Protein AF-A0A835WZ11-F1 (afdb_monomer_lite)

Structure (mmCIF, N/CA/C/O backbone):
data_AF-A0A835WZ11-F1
#
_entry.id   AF-A0A835WZ11-F1
#
loop_
_atom_site.group_PDB
_atom_site.id
_atom_site.type_symbol
_atom_site.label_atom_id
_atom_site.label_alt_id
_atom_site.label_comp_id
_atom_site.label_asym_id
_atom_site.label_entity_id
_atom_site.label_seq_id
_atom_site.pdbx_PDB_ins_code
_atom_site.Cartn_x
_atom_site.Cartn_y
_atom_site.Cartn_z
_atom_site.occupancy
_atom_site.B_iso_or_equiv
_atom_site.auth_seq_id
_atom_site.auth_comp_id
_atom_site.auth_asym_id
_atom_site.auth_atom_id
_atom_site.pdbx_PDB_model_num
ATOM 1 N N . MET A 1 1 ? 15.742 6.644 -25.881 1.00 56.75 1 MET A N 1
ATOM 2 C CA . MET A 1 1 ? 15.492 5.735 -24.743 1.00 56.75 1 MET A CA 1
ATOM 3 C C . MET A 1 1 ? 15.329 4.331 -25.292 1.00 56.75 1 MET A C 1
ATOM 5 O O . MET A 1 1 ? 14.686 4.181 -26.323 1.00 56.75 1 MET A O 1
ATOM 9 N N . ASP A 1 2 ? 15.966 3.342 -24.670 1.00 75.25 2 ASP A N 1
ATOM 10 C CA . ASP A 1 2 ? 15.833 1.933 -25.053 1.00 75.25 2 ASP A CA 1
ATOM 11 C C . ASP A 1 2 ? 14.397 1.465 -24.755 1.00 75.25 2 ASP A C 1
ATOM 13 O O . ASP A 1 2 ? 13.952 1.533 -23.609 1.00 75.25 2 ASP A O 1
ATOM 17 N N . SER A 1 3 ? 13.667 1.028 -25.786 1.00 76.88 3 SER A N 1
ATOM 18 C CA . SER A 1 3 ? 12.247 0.639 -25.708 1.00 76.88 3 SER A CA 1
ATOM 19 C C . SER A 1 3 ? 11.979 -0.397 -24.603 1.00 76.88 3 SER A C 1
ATOM 21 O O . SER A 1 3 ? 10.942 -0.363 -23.941 1.00 76.88 3 SER A O 1
ATOM 23 N N . LYS A 1 4 ? 12.960 -1.264 -24.313 1.00 81.12 4 LYS A N 1
ATOM 24 C CA . LYS A 1 4 ? 12.857 -2.264 -23.241 1.00 81.12 4 LYS A CA 1
ATOM 25 C C . LYS A 1 4 ? 12.897 -1.660 -21.835 1.00 81.12 4 LYS A C 1
ATOM 27 O O . LYS A 1 4 ? 12.244 -2.194 -20.944 1.00 81.12 4 LYS A O 1
ATOM 32 N N . LYS A 1 5 ? 13.645 -0.572 -21.617 1.00 80.00 5 LYS A N 1
ATOM 33 C CA . LYS A 1 5 ? 13.704 0.113 -20.312 1.00 80.00 5 LYS A CA 1
ATOM 34 C C . LYS A 1 5 ? 12.392 0.845 -20.024 1.00 80.00 5 LYS A C 1
ATOM 36 O O . LYS A 1 5 ? 11.885 0.769 -18.912 1.00 80.00 5 LYS A O 1
ATOM 41 N N . THR A 1 6 ? 11.807 1.484 -21.039 1.00 84.69 6 THR A N 1
ATOM 42 C CA . THR A 1 6 ? 10.514 2.176 -20.913 1.00 84.69 6 THR A CA 1
ATOM 43 C C . THR A 1 6 ? 9.377 1.215 -20.563 1.00 84.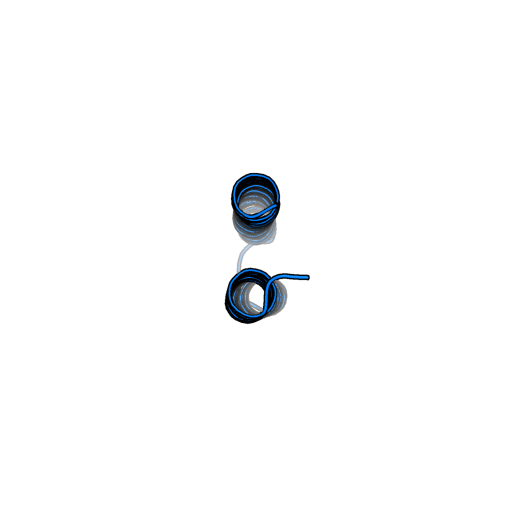69 6 THR A C 1
ATOM 45 O O . THR A 1 6 ? 8.608 1.519 -19.658 1.00 84.69 6 THR A O 1
ATOM 48 N N . LEU A 1 7 ? 9.307 0.048 -21.214 1.00 86.31 7 LEU A N 1
ATOM 49 C CA . LEU A 1 7 ? 8.301 -0.976 -20.898 1.00 86.31 7 LEU A CA 1
ATOM 50 C C . LEU A 1 7 ? 8.429 -1.487 -19.456 1.00 86.31 7 LEU A C 1
ATOM 52 O O . LEU A 1 7 ? 7.440 -1.532 -18.739 1.00 86.31 7 LEU A O 1
ATOM 56 N N . LYS A 1 8 ? 9.653 -1.773 -18.992 1.00 84.94 8 LYS A N 1
ATOM 57 C CA . LYS A 1 8 ? 9.881 -2.217 -17.608 1.00 84.94 8 LYS A CA 1
ATOM 58 C C . LYS A 1 8 ? 9.446 -1.186 -16.567 1.00 84.94 8 LYS A C 1
ATOM 60 O O . LYS A 1 8 ? 8.854 -1.560 -15.565 1.00 84.94 8 LYS A O 1
ATOM 65 N N . ILE A 1 9 ? 9.721 0.098 -16.803 1.00 83.88 9 ILE A N 1
ATOM 66 C CA . ILE A 1 9 ? 9.280 1.172 -15.900 1.00 83.88 9 ILE A CA 1
ATOM 67 C C . ILE A 1 9 ? 7.748 1.277 -15.904 1.00 83.88 9 ILE A C 1
ATOM 69 O O . ILE A 1 9 ? 7.153 1.482 -14.853 1.00 83.88 9 ILE A O 1
ATOM 73 N N . GLN A 1 10 ? 7.096 1.116 -17.060 1.00 85.88 10 GLN A N 1
ATOM 74 C CA . GLN A 1 10 ? 5.632 1.139 -17.152 1.00 85.88 10 GLN A CA 1
ATOM 75 C C . GLN A 1 10 ? 4.981 -0.024 -16.396 1.00 85.88 10 GLN A C 1
ATOM 77 O O . GLN A 1 10 ? 4.036 0.215 -15.645 1.00 85.88 10 GLN A O 1
ATOM 82 N N . ASP A 1 11 ? 5.508 -1.241 -16.542 1.00 89.19 11 ASP A N 1
ATOM 83 C CA . ASP A 1 11 ? 5.025 -2.415 -15.806 1.00 89.19 11 ASP A CA 1
ATOM 84 C C . ASP A 1 11 ? 5.184 -2.213 -14.293 1.00 89.19 11 ASP A C 1
ATOM 86 O O . ASP A 1 11 ? 4.264 -2.470 -13.518 1.00 89.19 11 ASP A O 1
ATOM 90 N N . LEU A 1 12 ? 6.331 -1.673 -13.877 1.00 86.81 12 LEU A N 1
ATOM 91 C CA . LEU A 1 12 ? 6.640 -1.414 -12.476 1.00 86.81 12 LEU A CA 1
ATOM 92 C C . LEU A 1 12 ? 5.713 -0.355 -11.862 1.00 86.81 12 LEU A C 1
ATOM 94 O O . LEU A 1 12 ? 5.136 -0.567 -10.796 1.00 86.81 12 LEU A O 1
ATOM 98 N N . VAL A 1 13 ? 5.477 0.750 -12.575 1.00 87.44 13 VAL A N 1
ATOM 99 C CA . VAL A 1 13 ? 4.517 1.784 -12.159 1.00 87.44 13 VAL A CA 1
ATOM 100 C C . VAL A 1 13 ? 3.096 1.221 -12.073 1.00 87.44 13 VAL A C 1
ATOM 102 O O . VAL A 1 13 ? 2.354 1.578 -11.159 1.00 87.44 13 VAL A O 1
ATOM 105 N N . HIS A 1 14 ? 2.702 0.340 -12.997 1.00 90.62 14 HIS A N 1
ATOM 106 C CA . HIS A 1 14 ? 1.375 -0.270 -12.981 1.00 90.62 14 HIS A CA 1
ATOM 107 C C . HIS A 1 14 ? 1.167 -1.142 -11.736 1.00 90.62 14 HIS A C 1
ATOM 109 O O . HIS A 1 14 ? 0.227 -0.892 -10.984 1.00 90.62 14 HIS A O 1
ATOM 115 N N . VAL A 1 15 ? 2.087 -2.074 -11.470 1.00 89.00 15 VAL A N 1
ATOM 116 C CA . VAL A 1 15 ? 2.041 -2.952 -10.287 1.00 89.00 15 VAL A CA 1
ATOM 117 C C . VAL A 1 15 ? 2.083 -2.142 -8.987 1.00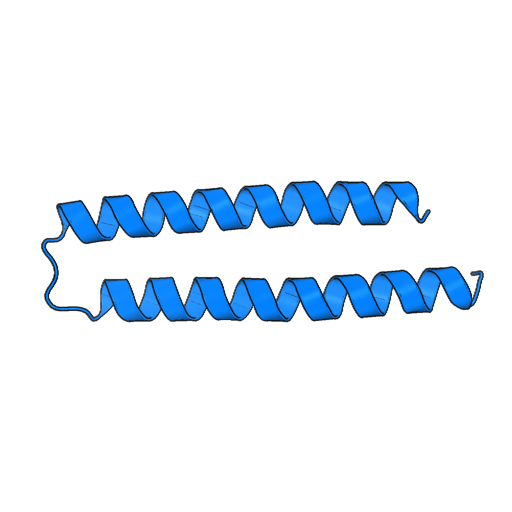 89.00 15 VAL A C 1
ATOM 119 O O . VAL A 1 15 ? 1.369 -2.452 -8.034 1.00 89.00 15 VAL A O 1
ATOM 122 N N . THR A 1 16 ? 2.886 -1.075 -8.948 1.00 88.12 16 THR A N 1
ATOM 123 C CA . THR A 1 16 ? 2.956 -0.174 -7.788 1.00 88.12 16 THR A CA 1
ATOM 124 C C . THR A 1 16 ? 1.606 0.487 -7.522 1.00 88.12 16 THR A C 1
ATOM 126 O O . THR A 1 16 ? 1.132 0.484 -6.388 1.00 88.12 16 THR A O 1
ATOM 129 N N . ASN A 1 17 ? 0.954 1.013 -8.563 1.00 88.31 17 ASN A N 1
ATOM 130 C CA . ASN A 1 17 ? -0.349 1.663 -8.429 1.00 88.31 17 ASN A CA 1
ATOM 131 C C . ASN A 1 17 ? -1.444 0.700 -7.950 1.00 88.31 17 ASN A C 1
ATOM 133 O O . ASN A 1 17 ? -2.293 1.108 -7.160 1.00 88.31 17 ASN A O 1
ATOM 137 N N . GLU A 1 18 ? -1.432 -0.559 -8.394 1.00 92.69 18 GLU A N 1
ATOM 138 C CA . GLU A 1 18 ? -2.383 -1.568 -7.909 1.00 92.69 18 GLU A CA 1
ATOM 139 C C . GLU A 1 18 ? -2.213 -1.809 -6.405 1.00 92.69 18 GLU A C 1
ATOM 141 O O . GLU A 1 18 ? -3.172 -1.660 -5.649 1.00 92.69 18 GLU A O 1
ATOM 146 N N . LYS A 1 19 ? -0.979 -2.046 -5.944 1.00 90.19 19 LYS A N 1
ATOM 147 C CA . LYS A 1 19 ? -0.687 -2.238 -4.513 1.00 90.19 19 LYS A CA 1
ATOM 148 C C . LYS A 1 19 ? -1.019 -1.004 -3.670 1.00 90.19 19 LYS A C 1
ATOM 150 O O . LYS A 1 19 ? -1.517 -1.127 -2.556 1.00 90.19 19 LYS A O 1
ATOM 155 N N . MET A 1 20 ? -0.762 0.199 -4.189 1.00 90.00 20 MET A N 1
ATOM 156 C CA . MET A 1 20 ? -1.136 1.443 -3.508 1.00 90.00 20 MET A CA 1
A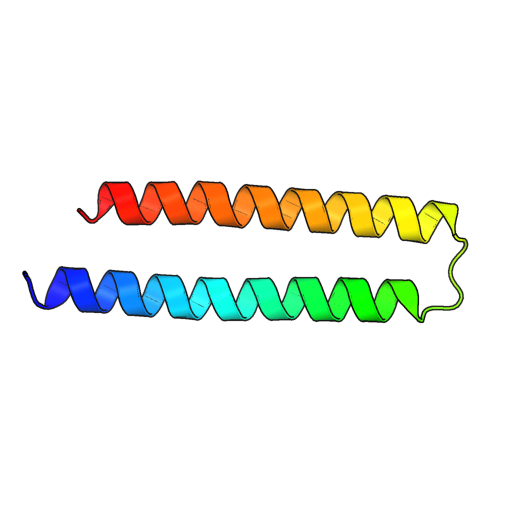TOM 157 C C . MET A 1 20 ? -2.654 1.572 -3.344 1.00 90.00 20 MET A C 1
ATOM 159 O O . MET A 1 20 ? -3.113 2.016 -2.290 1.00 90.00 20 MET A O 1
ATOM 163 N N . ASN A 1 21 ? -3.426 1.185 -4.362 1.00 92.06 21 ASN A N 1
ATOM 164 C CA . ASN A 1 21 ? -4.883 1.195 -4.286 1.00 92.06 21 ASN A CA 1
ATOM 165 C C . ASN A 1 21 ? -5.396 0.182 -3.259 1.00 92.06 21 ASN A C 1
ATOM 167 O O . ASN A 1 21 ? -6.241 0.549 -2.449 1.00 92.06 21 ASN A O 1
ATOM 171 N N . GLU A 1 22 ? -4.845 -1.035 -3.228 1.00 93.31 22 GLU A N 1
ATOM 172 C CA . GLU A 1 22 ? -5.210 -2.049 -2.227 1.00 93.31 22 GLU A CA 1
ATOM 173 C C . GLU A 1 22 ? -4.988 -1.537 -0.793 1.00 9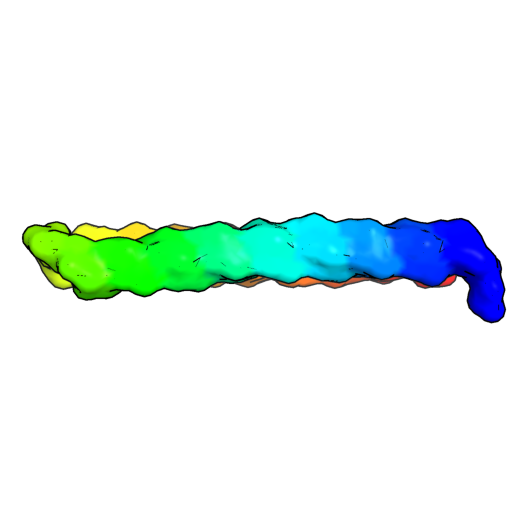3.31 22 GLU A C 1
ATOM 175 O O . GLU A 1 22 ? -5.887 -1.612 0.046 1.00 93.31 22 GLU A O 1
ATOM 180 N N . ILE A 1 23 ? -3.828 -0.924 -0.524 1.00 90.00 23 ILE A N 1
ATOM 181 C CA . ILE A 1 23 ? -3.523 -0.330 0.788 1.00 90.00 23 ILE A CA 1
ATOM 182 C C . ILE A 1 23 ? -4.516 0.793 1.128 1.00 90.00 23 ILE A C 1
ATOM 184 O O . ILE A 1 23 ? -4.988 0.894 2.264 1.00 90.00 23 ILE A O 1
ATOM 188 N N . ALA A 1 24 ? -4.852 1.648 0.159 1.00 88.75 24 ALA A N 1
ATOM 189 C CA . ALA A 1 24 ? -5.801 2.739 0.367 1.00 88.75 24 ALA A CA 1
ATOM 190 C C . ALA A 1 24 ? -7.220 2.225 0.675 1.00 88.75 24 ALA A C 1
ATOM 192 O O . ALA A 1 24 ? -7.890 2.761 1.565 1.00 88.75 24 ALA A O 1
ATOM 193 N N . GLU A 1 25 ? -7.666 1.176 -0.017 1.00 92.62 25 GLU A N 1
ATOM 194 C CA . GLU A 1 25 ? -8.946 0.515 0.249 1.00 92.62 25 GLU A CA 1
ATOM 195 C C . GLU A 1 25 ? -8.970 -0.123 1.642 1.00 92.62 25 GLU A C 1
ATOM 197 O O . GLU A 1 25 ? -9.957 0.022 2.371 1.00 92.62 25 GLU A O 1
ATOM 202 N N . GLU A 1 26 ? -7.873 -0.757 2.063 1.00 90.81 26 GLU A N 1
ATOM 203 C CA . GLU A 1 26 ? -7.771 -1.365 3.389 1.00 90.81 26 GLU A CA 1
ATOM 204 C C . GLU A 1 26 ? -7.821 -0.311 4.507 1.00 90.81 26 GLU A C 1
ATOM 206 O O . GLU A 1 26 ? -8.575 -0.466 5.473 1.00 90.81 26 GLU A O 1
ATOM 211 N N . ILE A 1 27 ? -7.111 0.813 4.350 1.00 87.88 27 ILE A N 1
ATOM 212 C CA . ILE A 1 27 ? -7.191 1.953 5.279 1.00 87.88 27 ILE A CA 1
ATOM 213 C C . ILE A 1 27 ? -8.629 2.485 5.366 1.00 87.88 27 ILE A C 1
ATOM 215 O O . ILE A 1 27 ? -9.123 2.741 6.471 1.00 87.88 27 ILE A O 1
ATOM 219 N N . SER A 1 28 ? -9.321 2.631 4.229 1.00 89.38 28 SER A N 1
ATOM 220 C CA . SER A 1 28 ? -10.720 3.078 4.209 1.00 89.38 28 SER A CA 1
ATOM 221 C C . SER A 1 28 ? -11.632 2.093 4.947 1.00 89.38 28 SER A C 1
ATOM 223 O O . SER A 1 28 ? -12.429 2.499 5.792 1.00 89.38 28 SER A O 1
ATOM 225 N N . SER A 1 29 ? -11.458 0.792 4.705 1.00 91.50 29 SER A N 1
ATOM 226 C CA . SER A 1 29 ? -12.205 -0.275 5.379 1.00 91.50 29 SER A CA 1
ATOM 227 C C . SER A 1 29 ? -11.983 -0.266 6.896 1.00 91.50 29 SER A C 1
ATOM 229 O O . SER A 1 29 ? -12.933 -0.343 7.679 1.00 91.50 29 SER A O 1
ATOM 231 N N . ILE A 1 30 ? -10.737 -0.086 7.348 1.00 89.12 30 ILE A N 1
ATOM 232 C CA . ILE A 1 30 ? -10.407 0.015 8.777 1.00 89.12 30 ILE A CA 1
ATOM 233 C C . ILE A 1 30 ? -11.067 1.244 9.400 1.00 89.12 30 ILE A C 1
ATOM 235 O O . ILE A 1 30 ? -11.619 1.150 10.503 1.00 89.12 30 ILE A O 1
ATOM 239 N N . LYS A 1 31 ? -11.042 2.385 8.707 1.00 83.81 31 LYS A N 1
ATOM 240 C CA . LYS A 1 31 ? -11.657 3.626 9.184 1.00 83.81 31 LYS A CA 1
ATOM 241 C C . LYS A 1 31 ? -13.159 3.452 9.416 1.00 83.81 31 LYS A C 1
ATOM 243 O O . LYS A 1 31 ? -13.642 3.847 10.482 1.00 83.81 31 LYS A O 1
ATOM 248 N N . ASP A 1 32 ? -13.849 2.792 8.490 1.00 87.44 32 ASP A N 1
ATOM 249 C CA . ASP A 1 32 ? -15.301 2.582 8.532 1.00 87.44 32 ASP A CA 1
ATOM 250 C C . ASP A 1 32 ? -15.726 1.373 9.389 1.00 87.44 32 ASP A C 1
ATOM 252 O O . ASP A 1 32 ? -16.903 1.206 9.706 1.00 87.44 32 ASP A O 1
ATOM 256 N N . SER A 1 33 ? -14.776 0.539 9.822 1.00 90.12 33 SER A N 1
ATOM 257 C CA . SER A 1 33 ? -15.048 -0.620 10.679 1.00 90.12 33 SER A CA 1
ATOM 258 C C . SER A 1 33 ? -15.532 -0.235 12.089 1.00 90.12 33 SER A C 1
ATOM 260 O O . SER A 1 33 ? -15.243 0.844 12.602 1.00 90.12 33 SER A O 1
ATOM 262 N N . ASN A 1 34 ? -16.189 -1.159 12.795 1.00 87.31 34 ASN A N 1
ATOM 263 C CA . ASN A 1 34 ? -16.579 -0.981 14.206 1.00 87.31 34 ASN A CA 1
ATOM 264 C C . ASN A 1 34 ? -15.439 -1.284 15.208 1.00 87.31 34 ASN A C 1
ATOM 266 O O . ASN A 1 34 ? -15.700 -1.548 16.381 1.00 87.31 34 ASN A O 1
ATOM 270 N N . MET A 1 35 ? -14.178 -1.296 14.759 1.00 87.38 35 MET A N 1
ATOM 271 C CA . MET A 1 35 ? -13.013 -1.564 15.610 1.00 87.38 35 MET A CA 1
ATOM 272 C C . MET A 1 35 ? -12.769 -0.461 16.651 1.00 87.38 35 MET A C 1
ATOM 274 O O . MET A 1 35 ? -13.146 0.697 16.457 1.00 87.38 35 MET A O 1
ATOM 278 N N . VAL A 1 36 ? -12.063 -0.805 17.733 1.00 91.12 36 VAL A N 1
ATOM 279 C CA . VAL A 1 36 ? -11.602 0.175 18.724 1.00 91.12 36 VAL A CA 1
ATOM 280 C C . VAL A 1 36 ? -10.587 1.122 18.079 1.00 91.12 36 VAL A C 1
ATOM 282 O O . VAL A 1 36 ? -9.693 0.691 17.354 1.00 91.12 36 VAL A O 1
ATOM 285 N N . GLU A 1 37 ? -10.688 2.420 18.369 1.00 89.19 37 GLU A N 1
ATOM 286 C CA . GLU A 1 37 ? -9.879 3.465 17.722 1.00 89.19 37 GLU A CA 1
ATOM 287 C C . GLU A 1 37 ? -8.366 3.243 17.861 1.00 89.19 37 GLU A C 1
ATOM 289 O O . GLU A 1 37 ? -7.607 3.463 16.921 1.00 89.19 37 GLU A O 1
ATOM 294 N N . LYS A 1 38 ? -7.922 2.708 19.005 1.00 91.12 38 LYS A N 1
ATOM 295 C CA . LYS A 1 38 ? -6.519 2.330 19.214 1.00 91.12 38 LYS A CA 1
ATOM 296 C C . LYS A 1 38 ? -6.057 1.246 18.232 1.00 91.12 38 LYS A C 1
ATOM 298 O O . LYS A 1 38 ? -4.965 1.360 17.689 1.00 91.12 38 LYS A O 1
ATOM 303 N N . GLU A 1 39 ? -6.880 0.227 17.990 1.00 89.56 39 GLU A N 1
ATOM 304 C CA . GLU A 1 39 ? -6.564 -0.840 17.032 1.00 89.56 39 GLU A CA 1
ATOM 305 C C . GLU A 1 39 ? -6.605 -0.332 15.589 1.00 89.56 39 GLU A C 1
ATOM 307 O O . GLU A 1 39 ? -5.758 -0.717 14.786 1.00 89.56 39 GLU A O 1
ATOM 312 N N . LYS A 1 40 ? -7.540 0.574 15.261 1.00 89.69 40 LYS A N 1
ATOM 313 C CA . LYS A 1 40 ? -7.564 1.243 13.950 1.00 89.69 40 LYS A CA 1
ATOM 314 C C . LYS A 1 40 ? -6.265 2.000 13.699 1.00 89.69 40 LYS A C 1
ATOM 316 O O . LYS A 1 40 ? -5.641 1.806 12.663 1.00 89.69 40 LYS A O 1
ATOM 321 N N . ASN A 1 41 ? -5.841 2.815 14.663 1.00 90.00 41 ASN A N 1
ATOM 322 C CA . ASN A 1 41 ? -4.623 3.613 14.550 1.00 90.00 41 ASN A CA 1
ATOM 323 C C . ASN A 1 41 ? -3.374 2.736 14.417 1.00 90.00 41 ASN A C 1
ATOM 325 O O . ASN A 1 41 ? -2.475 3.071 13.651 1.00 90.00 41 ASN A O 1
ATOM 329 N N . GLU A 1 42 ? -3.315 1.609 15.129 1.00 93.56 42 GLU A N 1
ATOM 330 C CA . GLU A 1 42 ? -2.196 0.673 15.010 1.00 93.56 42 GLU A CA 1
ATOM 331 C C . GLU A 1 42 ? -2.151 0.008 13.630 1.00 93.56 42 GLU A C 1
ATOM 333 O O . GLU A 1 42 ? -1.099 0.011 12.994 1.00 93.56 42 GLU A O 1
ATOM 338 N N . LYS A 1 43 ? -3.291 -0.471 13.115 1.00 91.88 43 LYS A N 1
ATOM 339 C CA . LYS A 1 43 ? -3.357 -1.060 11.770 1.00 91.88 43 LYS A CA 1
ATOM 340 C C . LYS A 1 43 ? -3.048 -0.051 10.666 1.00 91.88 43 LYS A C 1
ATOM 342 O O . LYS A 1 43 ? -2.265 -0.357 9.775 1.00 91.88 43 LYS A O 1
ATOM 347 N N . ILE A 1 44 ? -3.604 1.159 10.746 1.00 90.44 44 ILE A N 1
ATOM 348 C CA . ILE A 1 44 ? -3.312 2.233 9.786 1.00 90.44 44 ILE A CA 1
ATOM 349 C C . ILE A 1 44 ? -1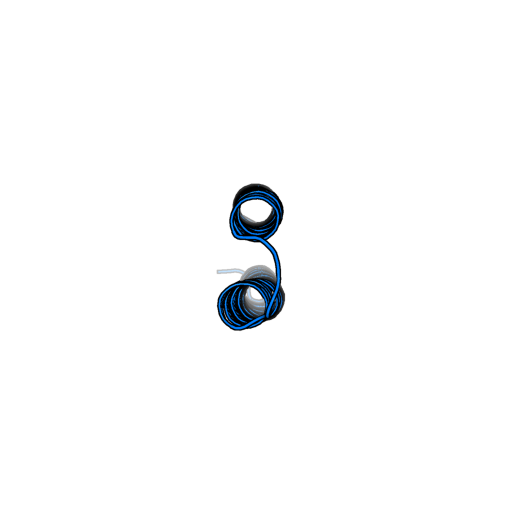.818 2.563 9.807 1.00 90.44 44 ILE A C 1
ATOM 351 O O . ILE A 1 44 ? -1.211 2.687 8.751 1.00 90.44 44 ILE A O 1
ATOM 355 N N . ARG A 1 45 ? -1.194 2.633 10.989 1.00 92.88 45 ARG A N 1
ATOM 356 C CA . ARG A 1 45 ? 0.247 2.886 11.102 1.00 92.88 45 ARG A CA 1
ATOM 357 C C . ARG A 1 45 ? 1.093 1.807 10.420 1.00 92.88 45 ARG A C 1
ATOM 359 O O . ARG A 1 45 ? 2.105 2.148 9.814 1.00 92.88 45 ARG A O 1
ATOM 366 N N . VAL A 1 46 ? 0.708 0.534 10.535 1.00 94.38 46 VAL A N 1
ATOM 367 C CA . VAL A 1 46 ? 1.387 -0.571 9.834 1.00 94.38 46 VAL A CA 1
ATOM 368 C C . VAL A 1 46 ? 1.241 -0.402 8.321 1.00 94.38 46 VAL A C 1
ATOM 370 O O . VAL A 1 46 ? 2.246 -0.378 7.621 1.00 94.38 46 VAL A O 1
ATOM 373 N N . LEU A 1 47 ? 0.026 -0.151 7.832 1.00 90.94 47 LEU A N 1
ATOM 374 C CA . LEU A 1 47 ? -0.234 0.064 6.403 1.00 90.94 47 LEU A CA 1
ATOM 375 C C . LEU A 1 47 ? 0.514 1.282 5.835 1.00 90.94 47 LEU A C 1
ATOM 377 O O . LEU A 1 47 ? 1.045 1.232 4.729 1.00 90.94 47 LEU A O 1
ATOM 381 N N . GLU A 1 48 ? 0.629 2.371 6.598 1.00 89.56 48 GLU A N 1
ATOM 382 C CA . GLU A 1 48 ? 1.443 3.532 6.217 1.00 89.56 48 GLU A CA 1
ATOM 383 C C . GLU A 1 48 ? 2.945 3.223 6.159 1.00 89.56 48 GLU A C 1
ATOM 385 O O . GLU A 1 48 ? 3.685 3.879 5.419 1.00 89.56 48 GLU A O 1
ATOM 390 N N . GLN A 1 49 ? 3.424 2.288 6.980 1.00 93.50 49 GLN A N 1
ATOM 391 C CA . GLN A 1 49 ? 4.811 1.841 6.943 1.00 93.50 49 GLN A CA 1
ATOM 392 C C . GLN A 1 49 ? 5.052 0.951 5.722 1.00 93.50 49 GLN A C 1
ATOM 394 O O . GLN A 1 49 ? 6.019 1.187 4.998 1.00 93.50 49 GLN A O 1
ATOM 399 N N . ASP A 1 50 ? 4.150 0.010 5.452 1.00 89.50 50 ASP A N 1
ATOM 400 C CA . ASP A 1 50 ? 4.216 -0.870 4.282 1.00 89.50 50 ASP A CA 1
ATOM 401 C C . ASP A 1 50 ? 4.178 -0.059 2.981 1.00 89.50 50 ASP A C 1
ATOM 403 O O . ASP A 1 50 ? 4.980 -0.282 2.076 1.00 89.50 50 ASP A O 1
ATOM 407 N N . PHE A 1 51 ? 3.331 0.970 2.926 1.00 89.12 51 PHE A N 1
ATOM 408 C CA . PHE A 1 51 ? 3.282 1.911 1.811 1.00 89.12 51 PHE A CA 1
ATOM 409 C C . PHE A 1 51 ? 4.612 2.647 1.589 1.00 89.12 51 PHE A C 1
ATOM 411 O O . PHE A 1 51 ? 5.067 2.796 0.456 1.00 89.12 51 PHE A O 1
ATOM 418 N N . ARG A 1 52 ? 5.263 3.114 2.663 1.00 90.19 52 ARG A N 1
ATOM 419 C CA . ARG A 1 52 ? 6.576 3.773 2.552 1.00 90.19 52 ARG A CA 1
ATOM 420 C C . ARG A 1 52 ? 7.654 2.812 2.073 1.00 90.19 52 ARG A C 1
ATOM 422 O O . ARG A 1 52 ? 8.466 3.206 1.242 1.00 90.19 52 ARG A O 1
ATOM 429 N N . GLN A 1 53 ? 7.646 1.581 2.578 1.00 91.44 53 GLN A N 1
ATOM 430 C CA . GLN A 1 53 ? 8.598 0.557 2.162 1.00 91.44 53 GLN A CA 1
ATOM 431 C C . GLN A 1 53 ? 8.427 0.227 0.677 1.00 91.44 53 GLN A C 1
ATOM 433 O O . GLN A 1 53 ? 9.414 0.197 -0.051 1.00 91.44 53 GLN A O 1
ATOM 438 N N . LEU A 1 54 ? 7.178 0.086 0.219 1.00 89.69 54 LEU A N 1
ATOM 439 C CA . LEU A 1 54 ? 6.853 -0.108 -1.191 1.00 89.69 54 LEU A CA 1
ATOM 440 C C . LEU A 1 54 ? 7.469 1.003 -2.052 1.00 89.69 54 LEU A C 1
ATOM 442 O O . LEU A 1 54 ? 8.177 0.717 -3.009 1.00 89.69 54 LEU A O 1
ATOM 446 N N . LEU A 1 55 ? 7.259 2.274 -1.695 1.00 88.06 55 LEU A N 1
ATOM 447 C CA . LEU A 1 55 ? 7.815 3.394 -2.461 1.00 88.06 55 LEU A CA 1
ATOM 448 C C . LEU A 1 55 ? 9.349 3.385 -2.505 1.00 88.06 55 LEU A C 1
ATOM 450 O O . LEU A 1 55 ? 9.927 3.728 -3.537 1.00 88.06 55 LEU A O 1
ATOM 454 N N . GLU A 1 56 ? 10.014 3.013 -1.411 1.00 91.50 56 GLU A N 1
ATOM 455 C CA . GLU A 1 56 ? 11.477 2.931 -1.367 1.00 91.50 56 GLU A CA 1
ATOM 456 C C . GLU A 1 56 ? 12.011 1.794 -2.252 1.00 91.50 56 GLU A C 1
ATOM 458 O O . GLU A 1 56 ? 12.957 1.999 -3.018 1.00 91.50 56 GLU A O 1
ATOM 463 N N . ASP A 1 57 ? 11.384 0.620 -2.185 1.00 90.31 57 ASP A N 1
ATOM 464 C CA . ASP A 1 57 ? 11.771 -0.552 -2.971 1.00 90.31 57 ASP A CA 1
ATOM 465 C C . ASP A 1 57 ? 11.549 -0.314 -4.473 1.00 90.31 57 ASP A C 1
ATOM 467 O O . ASP A 1 57 ? 12.408 -0.648 -5.291 1.00 90.31 57 ASP A O 1
ATOM 471 N N . GLU A 1 58 ? 10.436 0.319 -4.848 1.00 83.56 58 GLU A N 1
ATOM 472 C CA . GLU A 1 58 ? 10.144 0.655 -6.246 1.00 83.56 58 GLU A CA 1
ATOM 473 C C . GLU A 1 58 ? 11.063 1.775 -6.763 1.00 83.56 58 GLU A C 1
ATOM 475 O O . GLU A 1 58 ? 11.523 1.723 -7.905 1.00 83.56 58 GLU A O 1
ATOM 480 N N . THR A 1 59 ? 11.426 2.749 -5.918 1.00 87.12 59 THR A N 1
ATOM 481 C CA . THR A 1 59 ? 12.420 3.778 -6.278 1.00 87.12 59 THR A CA 1
ATOM 482 C C . THR A 1 59 ? 13.771 3.139 -6.604 1.00 87.12 59 THR A C 1
ATOM 484 O O . THR A 1 59 ? 14.344 3.435 -7.652 1.00 87.12 59 THR A O 1
ATOM 487 N N . LYS A 1 60 ? 14.245 2.208 -5.763 1.00 89.81 60 LYS A N 1
ATOM 488 C CA . LYS A 1 60 ? 15.492 1.463 -6.003 1.00 89.81 60 LYS A CA 1
ATOM 489 C C . LYS A 1 60 ? 15.445 0.677 -7.311 1.00 89.81 60 LYS A C 1
ATOM 491 O O . LYS A 1 60 ? 16.381 0.756 -8.101 1.00 89.81 60 LYS A O 1
ATOM 496 N N . GLN A 1 61 ? 14.344 -0.022 -7.583 1.00 85.12 61 GLN A N 1
ATOM 497 C CA . GLN A 1 61 ? 14.196 -0.776 -8.830 1.00 85.12 61 GLN A CA 1
ATOM 498 C C . GLN A 1 61 ? 14.226 0.128 -10.073 1.00 85.12 61 GLN A C 1
ATOM 500 O O . GLN A 1 61 ? 14.816 -0.243 -11.090 1.00 85.12 61 GLN A O 1
ATOM 505 N N . VAL A 1 62 ? 13.629 1.325 -10.016 1.00 84.62 62 VAL A N 1
ATOM 506 C CA . VAL A 1 62 ? 13.728 2.308 -11.111 1.00 84.62 62 VAL A CA 1
ATOM 507 C C . VAL A 1 62 ? 15.169 2.787 -11.291 1.00 84.62 62 VAL A C 1
ATOM 509 O O . VAL A 1 62 ? 15.638 2.858 -12.429 1.00 84.62 62 VAL A O 1
ATOM 512 N N . GLU A 1 63 ? 15.883 3.079 -10.201 1.00 86.50 63 GLU A N 1
ATOM 513 C CA . GLU A 1 63 ? 17.300 3.466 -10.239 1.00 86.50 63 GLU A CA 1
ATOM 514 C C . GLU A 1 63 ? 18.191 2.369 -10.846 1.00 86.50 63 GLU A C 1
ATOM 516 O O . GLU A 1 63 ? 19.098 2.686 -11.609 1.00 86.50 63 GLU A O 1
ATOM 521 N N . GLU A 1 64 ? 17.905 1.088 -10.591 1.00 85.50 64 GLU A N 1
ATOM 522 C CA . GLU A 1 64 ? 18.623 -0.048 -11.193 1.00 85.50 64 GLU A CA 1
ATOM 523 C C . GLU A 1 64 ? 18.345 -0.225 -12.698 1.00 85.50 64 GLU A C 1
ATOM 525 O O . GLU A 1 64 ? 19.163 -0.796 -13.428 1.00 85.50 64 GLU A O 1
ATOM 530 N N . ILE A 1 65 ? 17.188 0.237 -13.189 1.00 81.50 65 ILE A N 1
ATOM 531 C CA . ILE A 1 65 ? 16.834 0.166 -14.614 1.00 81.50 65 ILE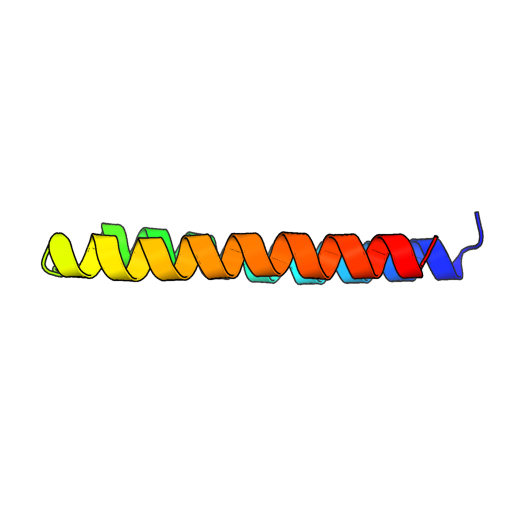 A CA 1
ATOM 532 C C . ILE A 1 65 ? 17.548 1.257 -15.428 1.00 81.50 65 ILE A C 1
ATOM 534 O O . ILE A 1 65 ? 17.860 1.019 -16.606 1.00 81.50 65 ILE A O 1
ATOM 538 N N . LEU A 1 66 ? 17.760 2.445 -14.851 1.00 75.50 66 LEU A N 1
ATOM 539 C CA . LEU A 1 66 ? 18.302 3.633 -15.532 1.00 75.50 66 LEU A CA 1
ATOM 540 C C . LEU A 1 66 ? 19.767 3.457 -15.950 1.00 75.50 66 LEU A C 1
ATOM 542 O O . LEU A 1 66 ? 20.012 3.630 -17.174 1.00 75.50 66 LEU A O 1
#

Sequence (66 aa):
MDSKKTLKIQDLVHVTNEKMNEIAEEISSIKDSNMVEKEKNEKIRVLEQDFRQLLEDETKQVEEIL

Foldseek 3Di:
DPPVLVVVLVVLVVVLVVLVVVLVVVLVCLVPDPDDPVVSVVVNVVSVVVNVVSVVVSVVVNVVSD

pLDDT: mean 87.67, std 5.57, range [56.75, 94.38]

Radius of gyration: 15.65 Å; chains: 1; bounding box: 35×9×45 Å

Secondary structure (DSSP, 8-state):
--HHHHHHHHHHHHHHHHHHHHHHHHHHHHHHSS--HHHHHHHHHHHHHHHHHHHHHHHHHHHHH-